Protein AF-A0A8X6J7W8-F1 (afdb_monomer_lite)

Structure (mmCIF, N/CA/C/O backbone):
data_AF-A0A8X6J7W8-F1
#
_entry.id   AF-A0A8X6J7W8-F1
#
loop_
_atom_site.group_PDB
_atom_site.id
_atom_site.type_symbol
_atom_site.label_atom_id
_atom_site.label_alt_id
_atom_site.label_comp_id
_atom_site.label_asym_id
_atom_site.label_entity_id
_atom_site.label_seq_id
_atom_site.pdbx_PDB_ins_code
_atom_site.Cartn_x
_atom_site.Cartn_y
_atom_site.Cartn_z
_atom_site.occupancy
_atom_site.B_iso_or_equiv
_atom_site.auth_seq_id
_atom_site.auth_comp_id
_atom_site.auth_asym_id
_atom_site.auth_atom_id
_atom_site.pdbx_PDB_model_num
ATOM 1 N N . ARG A 1 1 ? 1.461 -11.982 -17.040 1.00 66.38 1 ARG A N 1
ATOM 2 C CA . ARG A 1 1 ? 2.400 -10.844 -17.201 1.00 66.38 1 ARG A CA 1
ATOM 3 C C . ARG A 1 1 ? 3.599 -11.100 -16.294 1.00 66.38 1 ARG A C 1
ATOM 5 O O . ARG A 1 1 ? 3.388 -11.552 -15.175 1.00 66.38 1 ARG A O 1
ATOM 12 N N . VAL A 1 2 ? 4.824 -10.915 -16.785 1.00 72.94 2 VAL A N 1
ATOM 13 C CA . VAL A 1 2 ? 6.044 -11.126 -15.989 1.00 72.94 2 VAL A CA 1
ATOM 14 C C . VAL A 1 2 ? 6.416 -9.798 -15.331 1.00 72.94 2 VAL A C 1
ATOM 16 O O . VAL A 1 2 ? 6.554 -8.795 -16.026 1.00 72.94 2 VAL A O 1
ATOM 19 N N . PHE A 1 3 ? 6.531 -9.791 -14.005 1.00 78.56 3 PHE A N 1
ATOM 20 C CA . PHE A 1 3 ? 6.913 -8.622 -13.214 1.00 78.56 3 PHE A CA 1
ATOM 21 C C . PHE A 1 3 ? 8.305 -8.879 -12.631 1.00 78.56 3 PHE A C 1
ATOM 23 O O . PHE A 1 3 ? 8.440 -9.656 -11.688 1.00 78.56 3 PHE A O 1
ATOM 30 N N . ASN A 1 4 ? 9.323 -8.273 -13.245 1.00 82.62 4 ASN A N 1
ATOM 31 C CA . ASN A 1 4 ? 10.740 -8.439 -12.903 1.00 82.62 4 ASN A CA 1
ATOM 32 C C . ASN A 1 4 ? 11.354 -7.110 -12.448 1.00 82.62 4 ASN A C 1
ATOM 34 O O . ASN A 1 4 ? 10.698 -6.070 -12.513 1.00 82.62 4 ASN A O 1
ATOM 38 N N . GLU A 1 5 ? 12.623 -7.128 -12.034 1.00 83.50 5 GLU A N 1
ATOM 39 C CA . GLU A 1 5 ? 13.311 -5.934 -11.530 1.00 83.50 5 GLU A CA 1
ATOM 40 C C . GLU A 1 5 ? 13.244 -4.752 -12.511 1.00 83.50 5 GLU A C 1
ATOM 42 O O . GLU A 1 5 ? 12.805 -3.664 -12.137 1.00 83.50 5 GLU A O 1
ATOM 47 N N . ASP A 1 6 ? 13.518 -4.998 -13.795 1.00 84.12 6 ASP A N 1
ATOM 48 C CA . ASP A 1 6 ? 13.454 -3.985 -14.857 1.00 84.12 6 ASP A CA 1
ATOM 49 C C . ASP A 1 6 ? 12.079 -3.322 -14.989 1.00 84.12 6 ASP A C 1
ATOM 51 O O . ASP A 1 6 ? 11.975 -2.149 -15.350 1.00 84.12 6 ASP A O 1
ATOM 55 N N . PHE A 1 7 ? 11.003 -4.068 -14.724 1.00 89.12 7 PHE A N 1
ATOM 56 C CA . PHE A 1 7 ? 9.648 -3.530 -14.784 1.00 89.12 7 PHE A CA 1
ATOM 57 C C . PHE A 1 7 ? 9.430 -2.491 -13.679 1.00 89.12 7 PHE A C 1
ATOM 59 O O . PHE A 1 7 ? 8.894 -1.412 -13.941 1.00 89.12 7 PHE A O 1
ATOM 66 N N . PHE A 1 8 ? 9.872 -2.800 -12.461 1.00 87.75 8 PHE A N 1
ATOM 67 C CA . PHE A 1 8 ? 9.731 -1.914 -11.309 1.00 87.75 8 PHE A CA 1
ATOM 68 C C . PHE A 1 8 ? 10.650 -0.698 -11.401 1.00 87.75 8 PHE A C 1
ATOM 70 O O . PHE A 1 8 ? 10.223 0.400 -11.056 1.00 87.75 8 PHE A O 1
ATOM 77 N N . VAL A 1 9 ? 11.863 -0.862 -11.937 1.00 85.88 9 VAL A N 1
ATOM 78 C CA . VAL A 1 9 ? 12.785 0.254 -12.201 1.00 85.88 9 VAL A CA 1
ATOM 79 C C . VAL A 1 9 ? 12.198 1.209 -13.247 1.00 85.88 9 VAL A C 1
ATOM 81 O O . VAL A 1 9 ? 12.164 2.418 -13.025 1.00 85.88 9 VAL A O 1
ATOM 84 N N . LYS A 1 10 ? 11.642 0.690 -14.353 1.00 88.75 10 LYS A N 1
ATOM 85 C CA . LYS A 1 10 ? 10.980 1.517 -15.383 1.00 88.75 10 LYS A CA 1
ATOM 86 C C . LYS A 1 10 ? 9.757 2.267 -14.853 1.00 88.75 10 LYS A C 1
ATOM 88 O O . LYS A 1 10 ? 9.491 3.382 -15.284 1.00 88.75 10 LYS A O 1
ATOM 93 N N . ASN A 1 11 ? 9.030 1.671 -13.910 1.00 90.94 11 ASN A N 1
ATOM 94 C CA . ASN A 1 11 ? 7.832 2.249 -13.300 1.00 90.94 11 ASN A CA 1
ATOM 95 C C . ASN A 1 11 ? 8.086 2.720 -11.861 1.00 90.94 11 ASN A C 1
ATOM 97 O O . ASN A 1 11 ? 7.209 2.595 -11.002 1.00 90.94 11 ASN A O 1
ATOM 101 N N . PHE A 1 12 ? 9.287 3.223 -11.572 1.00 91.31 12 PHE A N 1
ATOM 102 C CA . PHE A 1 12 ? 9.743 3.477 -10.205 1.00 91.31 12 PHE A CA 1
ATOM 103 C C . PHE A 1 12 ? 8.792 4.358 -9.387 1.00 91.31 12 PHE A C 1
ATOM 105 O O . PHE A 1 12 ? 8.421 3.996 -8.273 1.00 91.31 12 PHE A O 1
ATOM 112 N N . SER A 1 13 ? 8.353 5.492 -9.936 1.00 92.94 13 SER A N 1
ATOM 113 C CA . SER A 1 13 ? 7.483 6.444 -9.231 1.00 92.94 13 SER A CA 1
ATOM 114 C C . SER A 1 13 ? 6.145 5.814 -8.831 1.00 92.94 13 SER A C 1
ATOM 116 O O . SER A 1 13 ? 5.711 5.934 -7.683 1.00 92.94 13 SER A O 1
ATOM 118 N N . THR A 1 14 ? 5.517 5.091 -9.755 1.00 93.94 14 THR A N 1
ATOM 119 C CA . THR A 1 14 ? 4.259 4.371 -9.528 1.00 93.94 14 THR A CA 1
ATOM 120 C C . THR A 1 14 ? 4.459 3.196 -8.569 1.00 93.94 14 THR A C 1
ATOM 122 O O . THR A 1 14 ? 3.645 2.992 -7.672 1.00 93.94 14 THR A O 1
ATOM 125 N N . THR A 1 15 ? 5.577 2.473 -8.678 1.00 93.50 15 THR A N 1
ATOM 126 C CA . THR A 1 15 ? 5.931 1.369 -7.770 1.00 93.50 15 THR A CA 1
ATOM 127 C C . THR A 1 15 ? 6.153 1.870 -6.344 1.00 93.50 15 THR A C 1
ATOM 129 O O . THR A 1 15 ? 5.620 1.291 -5.399 1.00 93.50 15 THR A O 1
ATOM 132 N N . ARG A 1 16 ? 6.868 2.988 -6.168 1.00 94.69 16 ARG A N 1
ATOM 133 C CA . ARG A 1 16 ? 7.061 3.633 -4.863 1.00 94.69 16 ARG A CA 1
ATOM 134 C C . ARG A 1 16 ? 5.718 4.038 -4.253 1.00 94.69 16 ARG A C 1
ATOM 136 O O . ARG A 1 16 ? 5.457 3.705 -3.101 1.00 94.69 16 ARG A O 1
ATOM 143 N N . ARG A 1 17 ? 4.828 4.668 -5.031 1.00 95.44 17 ARG A N 1
ATOM 144 C CA . ARG A 1 17 ? 3.463 4.996 -4.575 1.00 95.44 17 ARG A CA 1
ATOM 145 C C . ARG A 1 17 ? 2.666 3.752 -4.178 1.00 95.44 17 ARG A C 1
ATOM 147 O O . ARG A 1 17 ? 1.968 3.787 -3.170 1.00 95.44 17 ARG A O 1
ATOM 154 N N . ALA A 1 18 ? 2.791 2.650 -4.916 1.00 95.19 18 ALA A N 1
ATOM 155 C CA . ALA A 1 18 ? 2.113 1.396 -4.588 1.00 95.19 18 ALA A CA 1
ATOM 156 C C . ALA A 1 18 ? 2.612 0.813 -3.254 1.00 95.19 18 ALA A C 1
ATOM 158 O O . ALA A 1 18 ? 1.812 0.384 -2.423 1.00 95.19 18 ALA A O 1
ATOM 159 N N . ILE A 1 19 ? 3.926 0.854 -3.007 1.00 94.88 19 ILE A N 1
ATOM 160 C CA . ILE A 1 19 ? 4.526 0.430 -1.732 1.00 94.88 19 ILE A CA 1
ATOM 161 C C . ILE A 1 19 ? 4.019 1.309 -0.580 1.00 94.88 19 ILE A C 1
ATOM 163 O O . ILE A 1 19 ? 3.620 0.786 0.463 1.00 94.88 19 ILE A O 1
ATOM 167 N N . GLN A 1 20 ? 3.977 2.629 -0.773 1.00 95.12 20 GLN A N 1
ATOM 168 C CA . GLN A 1 20 ? 3.443 3.573 0.214 1.00 95.12 20 GLN A CA 1
ATOM 169 C C . GLN A 1 20 ? 1.968 3.306 0.516 1.00 95.12 20 GLN A C 1
ATOM 171 O O . GLN A 1 20 ? 1.590 3.212 1.683 1.00 95.12 20 GLN A O 1
ATOM 176 N N . GLY A 1 21 ? 1.150 3.106 -0.520 1.00 95.25 21 GLY A N 1
ATOM 177 C CA . GLY A 1 21 ? -0.262 2.756 -0.384 1.00 95.25 21 GLY A CA 1
ATOM 178 C C . GLY A 1 21 ? -0.463 1.443 0.374 1.00 95.25 21 GLY A C 1
ATOM 179 O O . GLY A 1 21 ? -1.257 1.397 1.312 1.00 95.25 21 GLY A O 1
ATOM 180 N N . ARG A 1 22 ? 0.322 0.399 0.062 1.00 95.69 22 ARG A N 1
ATOM 181 C CA . ARG A 1 22 ? 0.305 -0.881 0.792 1.00 95.69 22 ARG A CA 1
ATOM 182 C C . ARG A 1 22 ? 0.617 -0.686 2.275 1.00 95.69 22 ARG A C 1
ATOM 184 O O . ARG A 1 22 ? -0.061 -1.255 3.129 1.00 95.69 22 ARG A O 1
ATOM 191 N N . ASN A 1 23 ? 1.627 0.124 2.590 1.00 94.94 23 ASN A N 1
ATOM 192 C CA . ASN A 1 23 ? 2.023 0.401 3.969 1.00 94.94 23 ASN A CA 1
ATOM 193 C C . ASN A 1 23 ? 0.951 1.203 4.722 1.00 94.94 23 ASN A C 1
ATOM 195 O O . ASN A 1 23 ? 0.650 0.880 5.872 1.00 94.94 23 ASN A O 1
ATOM 199 N N . ALA A 1 24 ? 0.345 2.201 4.074 1.00 94.94 24 ALA A N 1
ATOM 200 C CA . ALA A 1 24 ? -0.745 2.991 4.638 1.00 94.94 24 ALA A CA 1
ATOM 201 C C . ALA A 1 24 ? -1.989 2.131 4.909 1.00 94.94 24 ALA A C 1
ATOM 203 O O . ALA A 1 24 ? -2.530 2.169 6.013 1.00 94.94 24 ALA A O 1
ATOM 204 N N . TYR A 1 25 ? -2.391 1.294 3.948 1.00 96.06 25 TYR A N 1
ATOM 205 C CA . TYR A 1 25 ? -3.492 0.346 4.116 1.00 96.06 25 TYR A CA 1
ATOM 206 C C . TYR A 1 25 ? -3.235 -0.603 5.292 1.00 96.06 25 TYR A C 1
ATOM 208 O O . TYR A 1 25 ? -4.070 -0.743 6.183 1.00 96.06 25 TYR A O 1
ATOM 216 N N . ALA A 1 26 ? -2.038 -1.195 5.363 1.00 95.38 26 ALA A N 1
ATOM 217 C CA . ALA A 1 26 ? -1.663 -2.068 6.471 1.00 95.38 26 ALA A CA 1
ATOM 218 C C . ALA A 1 26 ? -1.661 -1.335 7.826 1.00 95.38 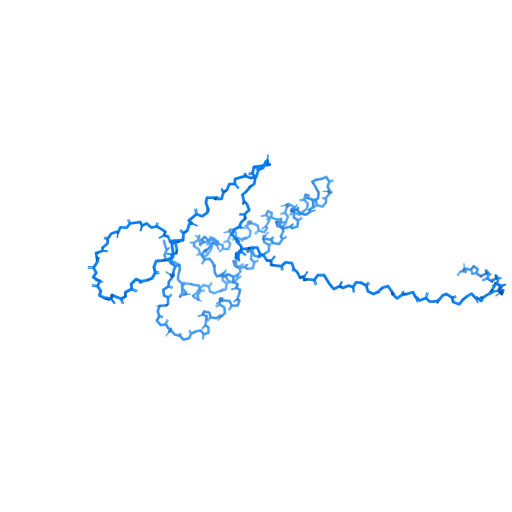26 ALA A C 1
ATOM 220 O O . ALA A 1 26 ? -2.018 -1.926 8.844 1.00 95.38 26 ALA A O 1
ATOM 221 N N . ALA A 1 27 ? -1.267 -0.060 7.869 1.00 95.56 27 ALA A N 1
ATOM 222 C CA . ALA A 1 27 ? -1.309 0.744 9.088 1.00 95.56 27 ALA A CA 1
ATOM 223 C C . ALA A 1 27 ? -2.750 0.990 9.559 1.00 95.56 27 ALA A C 1
ATOM 225 O O . ALA A 1 27 ? -3.047 0.786 10.736 1.00 95.56 27 ALA A O 1
ATOM 226 N N . TRP A 1 28 ? -3.653 1.363 8.649 1.00 96.50 28 TRP A N 1
ATOM 227 C CA . TRP A 1 28 ? -5.069 1.545 8.968 1.00 96.50 28 TRP A CA 1
ATOM 228 C C . TRP A 1 28 ? -5.752 0.235 9.361 1.00 96.50 28 TRP A C 1
ATOM 230 O O . TRP A 1 28 ? -6.507 0.221 10.328 1.00 96.50 28 TRP A O 1
ATOM 240 N N . ALA A 1 29 ? -5.422 -0.881 8.707 1.00 95.56 29 ALA A N 1
ATOM 241 C CA . ALA A 1 29 ? -5.971 -2.192 9.042 1.00 95.56 29 ALA A CA 1
ATOM 242 C C . ALA A 1 29 ? -5.561 -2.634 10.454 1.00 95.56 29 ALA A C 1
ATOM 244 O O . ALA A 1 29 ? -6.381 -3.151 11.210 1.00 95.56 29 ALA A O 1
ATOM 245 N N . ARG A 1 30 ? -4.304 -2.377 10.847 1.00 96.56 30 ARG A N 1
ATOM 246 C CA . ARG A 1 30 ? -3.841 -2.621 12.222 1.00 96.56 30 ARG A CA 1
ATOM 247 C C . ARG A 1 30 ? -4.577 -1.749 13.232 1.00 96.56 30 ARG A C 1
ATOM 249 O O . ARG A 1 30 ? -4.982 -2.267 14.264 1.00 96.56 30 ARG A O 1
ATOM 256 N N . LYS A 1 31 ? -4.766 -0.457 12.937 1.00 95.19 31 LYS A N 1
ATOM 257 C CA . LYS A 1 31 ? -5.547 0.443 13.800 1.00 95.19 31 LYS A CA 1
ATOM 258 C C . LYS A 1 31 ? -6.975 -0.070 13.968 1.00 95.19 31 LYS A C 1
ATOM 260 O O . LYS A 1 31 ? -7.419 -0.219 15.095 1.00 95.19 31 LYS A O 1
ATOM 265 N N . LEU A 1 32 ? -7.637 -0.447 12.873 1.00 94.06 32 LEU A N 1
ATOM 266 C CA . LEU A 1 32 ? -8.995 -0.992 12.905 1.00 94.06 32 LEU A CA 1
ATOM 267 C C . LEU A 1 32 ? -9.093 -2.259 13.768 1.00 94.06 32 LEU A C 1
ATOM 269 O O . LEU A 1 32 ? -10.072 -2.432 14.483 1.00 94.06 32 LEU A O 1
ATOM 273 N N . GLY A 1 33 ? -8.076 -3.126 13.728 1.00 92.38 33 GLY A N 1
ATOM 274 C CA . GLY A 1 33 ? -8.013 -4.328 14.564 1.00 92.38 33 GLY A CA 1
ATOM 275 C C . GLY A 1 33 ? -7.782 -4.063 16.058 1.00 92.38 33 GLY A C 1
ATOM 276 O O . GLY A 1 33 ? -8.049 -4.946 16.868 1.00 92.38 33 GLY A O 1
ATOM 277 N N . LEU A 1 34 ? -7.290 -2.875 16.426 1.00 93.62 34 LEU A N 1
ATOM 278 C CA . LEU A 1 34 ? -7.080 -2.451 17.816 1.00 93.62 34 LEU A CA 1
ATOM 279 C C . LEU A 1 34 ? -8.262 -1.639 18.366 1.00 93.62 34 LEU A C 1
ATOM 281 O O . LEU A 1 34 ? -8.457 -1.587 19.580 1.00 93.62 34 LEU A O 1
ATOM 285 N N . THR A 1 35 ? -9.044 -1.006 17.493 1.00 92.94 35 THR A N 1
ATOM 286 C CA . THR A 1 35 ? -10.208 -0.202 17.874 1.00 92.94 35 THR A CA 1
ATOM 287 C C . THR A 1 35 ? -11.410 -1.091 18.187 1.00 92.94 35 THR A C 1
ATOM 289 O O . THR A 1 35 ? -11.727 -2.034 17.460 1.00 92.94 35 THR A O 1
ATOM 292 N N . LYS A 1 36 ? -12.118 -0.783 19.278 1.00 91.75 36 LYS A N 1
ATOM 293 C CA . LYS A 1 36 ? -13.369 -1.467 19.632 1.00 91.75 36 LYS A CA 1
ATOM 294 C C . LYS A 1 36 ? -14.471 -1.058 18.656 1.00 91.75 36 LYS A C 1
ATOM 296 O O . LYS A 1 36 ? -14.543 0.099 18.267 1.00 91.75 36 LYS A O 1
ATOM 301 N N . LYS A 1 37 ? -15.358 -1.986 18.294 1.00 89.31 37 LYS A N 1
ATOM 302 C CA . LYS A 1 37 ? -16.440 -1.721 17.325 1.00 89.31 37 LYS A CA 1
ATOM 303 C C . LYS A 1 37 ? -17.439 -0.657 17.786 1.00 89.31 37 LYS A C 1
ATOM 305 O O . LYS A 1 37 ? -18.025 0.010 16.944 1.00 89.31 37 LYS A O 1
ATOM 310 N N . ASP A 1 38 ? -17.596 -0.504 19.096 1.00 89.38 38 ASP A N 1
ATOM 311 C CA . ASP A 1 38 ? -18.532 0.449 19.705 1.00 89.38 38 ASP A CA 1
ATOM 312 C C . ASP A 1 38 ? -17.926 1.852 19.873 1.00 89.38 38 ASP A C 1
ATOM 314 O O . ASP A 1 38 ? -18.591 2.771 20.345 1.00 89.38 38 ASP A O 1
ATOM 318 N N . ASP A 1 39 ? -16.653 2.023 19.511 1.00 92.75 39 ASP A N 1
ATOM 319 C CA . ASP A 1 39 ? -15.976 3.311 19.562 1.00 92.75 39 ASP A CA 1
ATOM 320 C C . ASP A 1 39 ? -16.411 4.175 18.363 1.00 92.75 39 ASP A C 1
ATOM 322 O O . ASP A 1 39 ? -16.346 3.701 17.222 1.00 92.75 39 ASP A O 1
ATOM 326 N N . PRO A 1 40 ? -16.812 5.444 18.553 1.00 89.06 40 PRO A N 1
ATOM 327 C CA . PRO A 1 40 ? -17.065 6.356 17.437 1.00 89.06 40 PRO A CA 1
ATOM 328 C C . PRO A 1 40 ? -15.863 6.497 16.483 1.00 89.06 40 PRO A C 1
ATOM 330 O O . PRO A 1 40 ? -16.051 6.766 15.293 1.00 89.06 40 PRO A O 1
ATOM 333 N N . GLU A 1 41 ? -14.628 6.268 16.948 1.00 91.81 41 GLU A N 1
ATOM 334 C CA . GLU A 1 41 ? -13.444 6.280 16.088 1.00 91.81 41 GLU A CA 1
ATOM 335 C C . GLU A 1 41 ? -13.392 5.084 15.117 1.00 91.81 41 GLU A C 1
ATOM 337 O O . GLU A 1 41 ? -12.768 5.176 14.055 1.00 91.81 41 GLU A O 1
ATOM 342 N N . PHE A 1 42 ? -14.096 3.985 15.410 1.00 93.81 42 PHE A N 1
ATOM 343 C CA . PHE A 1 42 ? -14.123 2.789 14.566 1.00 93.81 42 PHE A CA 1
ATOM 344 C C . PHE A 1 42 ? -14.600 3.099 13.144 1.00 93.81 42 PHE A C 1
ATOM 346 O O . PHE A 1 42 ? -13.945 2.720 12.172 1.00 93.81 42 PHE A O 1
ATOM 353 N N . LEU A 1 43 ? -15.702 3.846 13.011 1.00 93.38 43 LEU A N 1
ATOM 354 C CA . LEU A 1 43 ? -16.259 4.231 11.709 1.00 93.38 43 LEU A CA 1
ATOM 355 C C . LEU A 1 43 ? -15.293 5.118 10.922 1.00 93.38 43 LEU A C 1
ATOM 357 O O . LEU A 1 43 ? -15.118 4.935 9.717 1.00 93.38 43 LEU A O 1
ATOM 361 N N . ARG A 1 44 ? -14.619 6.043 11.611 1.00 94.12 44 ARG A N 1
ATOM 362 C CA . ARG A 1 44 ? -13.624 6.922 10.994 1.00 94.12 44 ARG A CA 1
ATOM 363 C C . ARG A 1 44 ? -12.441 6.119 10.457 1.00 94.12 44 ARG A C 1
ATOM 365 O O . ARG A 1 44 ? -12.026 6.323 9.321 1.00 94.12 44 ARG A O 1
ATOM 372 N N . ILE A 1 45 ? -11.910 5.195 11.254 1.00 95.00 45 ILE A N 1
ATOM 373 C CA . ILE A 1 45 ? -10.783 4.341 10.858 1.00 95.00 45 ILE A CA 1
ATOM 374 C C . ILE A 1 45 ? -11.184 3.410 9.711 1.00 95.00 45 ILE A C 1
ATOM 376 O O . ILE A 1 45 ? -10.396 3.208 8.789 1.00 95.00 45 ILE A O 1
ATOM 380 N N . HIS A 1 46 ? -12.404 2.874 9.737 1.00 95.19 46 HIS A N 1
ATOM 381 C CA . HIS A 1 46 ? -12.931 2.034 8.667 1.00 95.19 46 HIS A CA 1
ATOM 382 C C . HIS A 1 46 ? -13.027 2.798 7.337 1.00 95.19 46 HIS A C 1
ATOM 384 O O . HIS A 1 46 ? -12.637 2.286 6.288 1.00 95.19 46 HIS A O 1
ATOM 390 N N . GLU A 1 47 ? -13.494 4.043 7.377 1.00 95.31 47 GLU A N 1
ATOM 391 C CA . GLU A 1 47 ? -13.581 4.906 6.201 1.00 95.31 47 GLU A CA 1
ATOM 392 C C . GLU A 1 47 ? -12.196 5.288 5.654 1.00 95.31 47 GLU A C 1
ATOM 394 O O . GLU A 1 47 ? -11.961 5.227 4.447 1.00 95.31 47 GLU A O 1
ATOM 399 N N . GLU A 1 48 ? -11.239 5.610 6.526 1.00 95.94 48 GLU A N 1
ATOM 400 C CA . GLU A 1 48 ? -9.853 5.867 6.112 1.00 95.94 48 GLU A CA 1
ATOM 401 C C . GLU A 1 48 ? -9.181 4.617 5.523 1.00 95.94 48 GLU A C 1
ATOM 403 O O . GLU A 1 48 ? -8.461 4.711 4.525 1.00 95.94 48 GLU A O 1
ATOM 408 N N . LEU A 1 49 ? -9.463 3.430 6.071 1.00 96.50 49 LEU A N 1
ATOM 409 C CA . LEU A 1 49 ? -9.004 2.163 5.505 1.00 96.50 49 LEU A CA 1
ATOM 410 C C . LEU A 1 49 ? -9.571 1.941 4.097 1.00 96.50 49 LEU A C 1
ATOM 412 O O . LEU A 1 49 ? -8.822 1.570 3.190 1.00 96.50 49 LEU A O 1
ATOM 416 N N . ARG A 1 50 ? -10.869 2.206 3.899 1.00 96.50 50 ARG A N 1
ATOM 417 C CA . ARG A 1 50 ? -11.533 2.108 2.591 1.00 96.50 50 ARG A CA 1
ATOM 418 C C . ARG A 1 50 ? -10.880 3.043 1.572 1.00 96.50 50 ARG A C 1
ATOM 420 O O . ARG A 1 50 ? -10.484 2.588 0.502 1.00 96.50 50 ARG A O 1
ATOM 427 N N . LYS A 1 51 ? -10.685 4.320 1.921 1.00 96.38 51 LYS A N 1
ATOM 428 C CA . LYS A 1 51 ? -10.000 5.303 1.059 1.00 96.38 51 LYS A CA 1
ATOM 429 C C . LYS A 1 51 ? -8.573 4.879 0.717 1.00 96.38 51 LYS A C 1
ATOM 431 O O . LYS A 1 51 ? -8.141 5.038 -0.425 1.00 96.38 51 LYS A O 1
ATOM 436 N N . ALA A 1 52 ? -7.832 4.345 1.690 1.00 95.06 52 ALA A N 1
ATOM 437 C CA . ALA A 1 52 ? -6.483 3.838 1.462 1.00 95.06 52 ALA A CA 1
ATOM 438 C C . ALA A 1 52 ? -6.481 2.649 0.486 1.00 95.06 52 ALA A C 1
ATOM 440 O O . ALA A 1 52 ? -5.612 2.591 -0.383 1.00 95.06 52 ALA A O 1
ATOM 441 N N . GLY A 1 53 ? -7.465 1.749 0.598 1.00 95.12 53 GLY A N 1
ATOM 442 C CA . GLY A 1 53 ? -7.668 0.634 -0.330 1.00 95.12 53 GLY A CA 1
ATOM 443 C C . GLY A 1 53 ? -7.947 1.116 -1.753 1.00 95.12 53 GLY A C 1
ATOM 444 O O . GLY A 1 53 ? -7.216 0.766 -2.670 1.00 95.12 53 GLY A O 1
ATOM 445 N N . GLU A 1 54 ? -8.908 2.023 -1.928 1.00 95.12 54 GLU A N 1
ATOM 446 C CA . GLU A 1 54 ? -9.249 2.578 -3.246 1.00 95.12 54 GLU A CA 1
ATOM 447 C C . GLU A 1 54 ? -8.086 3.329 -3.900 1.00 95.12 54 GLU A C 1
ATOM 449 O O . GLU A 1 54 ? -7.895 3.269 -5.115 1.00 95.12 54 GLU A O 1
ATOM 454 N N . ASN A 1 55 ? -7.305 4.066 -3.108 1.00 95.25 55 ASN A N 1
ATOM 455 C CA . ASN A 1 55 ? -6.122 4.751 -3.616 1.00 95.25 55 ASN A CA 1
ATOM 456 C C . ASN A 1 55 ? -5.053 3.742 -4.060 1.00 95.25 55 ASN A C 1
ATOM 458 O O . ASN A 1 55 ? -4.472 3.888 -5.135 1.00 95.25 55 ASN A O 1
ATOM 462 N N . LEU A 1 56 ? -4.831 2.687 -3.272 1.00 95.12 56 LEU A N 1
ATOM 463 C CA . LEU A 1 56 ? -3.915 1.610 -3.631 1.00 95.12 56 LEU A CA 1
ATOM 464 C C . LEU A 1 56 ? -4.352 0.913 -4.924 1.00 95.12 56 LEU A C 1
ATOM 466 O O . LEU A 1 56 ? -3.537 0.798 -5.836 1.00 95.12 56 LEU A O 1
ATOM 470 N N . ASP A 1 57 ? -5.625 0.547 -5.051 1.00 94.31 57 ASP A N 1
ATOM 471 C CA . ASP A 1 57 ? -6.167 -0.103 -6.248 1.00 94.31 57 ASP A CA 1
ATOM 472 C C . ASP A 1 57 ? -5.993 0.764 -7.500 1.00 94.31 57 ASP A C 1
ATOM 474 O O . ASP A 1 57 ? -5.546 0.279 -8.539 1.00 94.31 57 ASP A O 1
ATOM 478 N N . LYS A 1 58 ? -6.238 2.078 -7.398 1.00 94.62 58 LYS A N 1
ATOM 479 C CA . LYS A 1 58 ? -5.984 3.023 -8.500 1.00 94.62 58 LYS A CA 1
ATOM 480 C C . LYS A 1 58 ? -4.518 3.017 -8.926 1.00 94.62 58 LYS A C 1
ATOM 482 O O . LYS A 1 58 ? -4.232 2.988 -10.124 1.00 94.62 58 LYS A O 1
ATOM 487 N N . VAL A 1 59 ? -3.588 3.044 -7.971 1.00 94.62 59 VAL A N 1
ATOM 488 C CA . VAL A 1 59 ? -2.148 3.015 -8.269 1.00 94.62 59 VAL A CA 1
ATOM 489 C C . VAL A 1 59 ? -1.744 1.676 -8.892 1.00 94.62 59 VAL A C 1
ATOM 491 O O . VAL A 1 59 ? -0.963 1.665 -9.844 1.00 94.62 59 VAL A O 1
ATOM 494 N N . LEU A 1 60 ? -2.292 0.556 -8.415 1.00 93.12 60 LEU A N 1
ATOM 495 C CA . LEU A 1 60 ? -2.035 -0.768 -8.986 1.00 93.12 60 LEU A CA 1
ATOM 496 C C . LEU A 1 60 ? -2.571 -0.900 -10.412 1.00 93.12 60 LEU A C 1
ATOM 498 O O . LEU A 1 60 ? -1.866 -1.440 -11.262 1.00 93.12 60 LEU A O 1
ATOM 502 N N . ALA A 1 61 ? -3.751 -0.347 -10.697 1.00 92.25 61 ALA A N 1
ATOM 503 C CA . ALA A 1 61 ? -4.308 -0.303 -12.046 1.00 92.25 61 ALA A CA 1
ATOM 504 C C . ALA A 1 61 ? -3.385 0.467 -13.008 1.00 92.25 61 ALA A C 1
ATOM 506 O O . ALA A 1 61 ? -3.107 0.007 -14.114 1.00 92.25 61 ALA A O 1
ATOM 507 N N . HIS A 1 62 ? -2.808 1.591 -12.561 1.00 91.62 62 HIS A N 1
ATOM 508 C CA . HIS A 1 62 ? -1.817 2.344 -13.348 1.00 91.62 62 HIS A CA 1
ATOM 509 C C . HIS A 1 62 ? -0.513 1.565 -13.547 1.00 91.62 62 HIS A C 1
ATOM 511 O O . HIS A 1 62 ? 0.148 1.705 -14.573 1.00 91.62 62 HIS A O 1
ATOM 517 N N . LEU A 1 63 ? -0.147 0.726 -12.578 1.00 89.12 63 LEU A N 1
ATOM 518 C CA . LEU A 1 63 ? 0.994 -0.178 -12.667 1.00 89.12 63 LEU A CA 1
ATOM 519 C C . LEU A 1 63 ? 0.671 -1.442 -13.491 1.00 89.12 63 LEU A C 1
ATOM 521 O O . LEU A 1 63 ? 1.525 -2.307 -13.659 1.00 89.12 63 LEU A O 1
ATOM 525 N N . GLY A 1 64 ? -0.540 -1.566 -14.039 1.00 87.38 64 GLY A N 1
ATOM 526 C CA . GLY A 1 64 ? -0.947 -2.697 -14.863 1.00 87.38 64 GLY A CA 1
ATOM 527 C C . GLY A 1 64 ? -1.341 -3.935 -14.056 1.00 87.38 64 GLY A C 1
ATOM 528 O O . GLY A 1 64 ? -0.914 -5.043 -14.403 1.00 87.38 64 GLY A O 1
ATOM 529 N N . ASP A 1 65 ? -2.123 -3.728 -12.997 1.00 85.88 65 ASP A N 1
ATOM 530 C CA . ASP A 1 65 ? -2.715 -4.754 -12.130 1.00 85.88 65 ASP A CA 1
ATOM 531 C C . ASP A 1 65 ? -1.669 -5.689 -11.516 1.00 85.88 65 ASP A C 1
ATOM 533 O O . ASP A 1 65 ? -1.807 -6.916 -11.485 1.00 85.88 65 ASP A O 1
ATOM 537 N N . VAL A 1 66 ? -0.569 -5.098 -11.040 1.00 87.69 66 VAL A N 1
ATOM 538 C CA . VAL A 1 66 ? 0.449 -5.852 -10.307 1.00 87.69 66 VAL A CA 1
ATOM 539 C C . VAL A 1 66 ? -0.165 -6.349 -9.002 1.00 87.69 66 VAL A C 1
ATOM 541 O O . VAL A 1 66 ? -0.602 -5.537 -8.186 1.00 87.69 66 VAL A O 1
ATOM 544 N N . PRO A 1 67 ? -0.155 -7.662 -8.733 1.00 87.75 67 PRO A N 1
ATOM 545 C CA . PRO A 1 67 ? -0.620 -8.148 -7.450 1.00 87.75 67 PRO A CA 1
ATOM 546 C C . PRO A 1 67 ? 0.328 -7.703 -6.328 1.00 87.75 67 PRO A C 1
ATOM 548 O O . PRO A 1 67 ? 1.551 -7.728 -6.477 1.00 87.75 67 PRO A O 1
ATOM 551 N N . LEU A 1 68 ? -0.230 -7.365 -5.163 1.00 88.12 68 LEU A N 1
ATOM 552 C CA . LEU A 1 68 ? 0.516 -6.816 -4.019 1.00 88.12 68 LEU A CA 1
ATOM 553 C C . LEU A 1 68 ? 1.718 -7.659 -3.572 1.00 88.12 68 LEU A C 1
ATOM 555 O O . LEU A 1 68 ? 2.710 -7.104 -3.102 1.00 88.12 68 LEU A O 1
ATOM 559 N N . PHE A 1 69 ? 1.638 -8.985 -3.717 1.00 87.38 69 PHE A N 1
ATOM 560 C CA . PHE A 1 69 ? 2.708 -9.915 -3.341 1.00 87.38 69 PHE A CA 1
ATOM 561 C C . PHE A 1 69 ? 3.877 -9.950 -4.337 1.00 87.38 69 PHE A C 1
ATOM 563 O O . PHE A 1 69 ? 4.905 -10.553 -4.046 1.00 8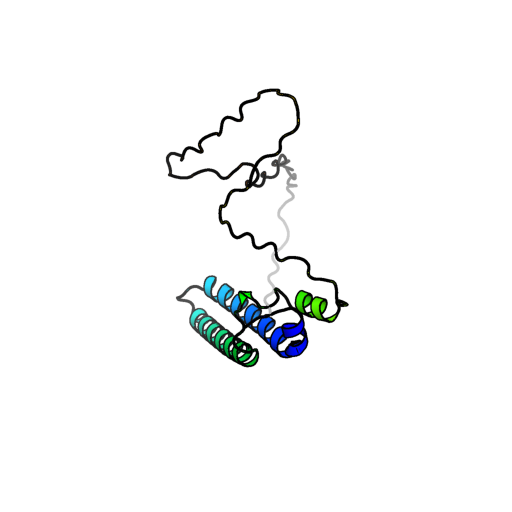7.38 69 PHE A O 1
ATOM 570 N N . LYS A 1 70 ? 3.725 -9.340 -5.519 1.00 90.38 70 LYS A N 1
ATOM 571 C CA . LYS A 1 70 ? 4.810 -9.153 -6.492 1.00 90.38 70 LYS A CA 1
ATOM 572 C C . LYS A 1 70 ? 5.491 -7.793 -6.362 1.00 90.38 70 LYS A C 1
ATOM 574 O O . LYS A 1 70 ? 6.550 -7.620 -6.950 1.00 90.38 70 LYS A O 1
ATOM 579 N N . LEU A 1 71 ? 4.912 -6.846 -5.619 1.00 90.50 71 LEU A N 1
ATOM 580 C CA . LEU A 1 71 ? 5.578 -5.581 -5.316 1.00 90.50 71 LEU A CA 1
ATOM 581 C C . LEU A 1 71 ? 6.813 -5.819 -4.435 1.00 90.50 71 LEU A C 1
ATOM 583 O O . LEU A 1 71 ? 6.735 -6.651 -3.525 1.00 90.50 71 LEU A O 1
ATOM 587 N N . PRO A 1 72 ? 7.884 -5.021 -4.598 1.00 91.00 72 PRO A N 1
ATOM 588 C CA . PRO A 1 72 ? 9.009 -5.022 -3.667 1.00 91.00 72 PRO A CA 1
ATOM 589 C C . PRO A 1 72 ? 8.544 -4.880 -2.212 1.00 91.00 72 PRO A C 1
ATOM 591 O O . PRO A 1 72 ? 7.537 -4.223 -1.914 1.00 91.00 72 PRO A O 1
ATOM 594 N N . ALA A 1 73 ? 9.257 -5.496 -1.275 1.00 88.81 73 ALA A N 1
ATOM 595 C CA . ALA A 1 73 ? 8.896 -5.504 0.138 1.00 88.81 73 ALA A CA 1
ATOM 596 C C . ALA A 1 73 ? 9.027 -4.113 0.778 1.00 88.81 73 ALA A C 1
ATOM 598 O O . ALA A 1 73 ? 8.295 -3.789 1.715 1.00 88.81 73 ALA A O 1
ATOM 599 N N . SER A 1 74 ? 9.909 -3.256 0.260 1.00 91.81 74 SER A N 1
ATOM 600 C CA . SER A 1 74 ? 10.099 -1.899 0.779 1.00 91.81 74 SER A CA 1
ATOM 601 C C . SER A 1 74 ? 10.630 -0.927 -0.270 1.00 91.81 74 SER A C 1
ATOM 603 O O . SER A 1 74 ? 11.149 -1.332 -1.308 1.00 91.81 74 SER A O 1
ATOM 605 N N . GLU A 1 75 ? 10.552 0.371 0.033 1.00 90.12 75 GLU A N 1
ATOM 606 C CA . GLU A 1 75 ? 11.183 1.409 -0.792 1.00 90.12 75 GLU A CA 1
ATOM 607 C C . GLU A 1 75 ? 12.702 1.226 -0.874 1.00 90.12 75 GLU A C 1
ATOM 609 O O . GLU A 1 75 ? 13.275 1.426 -1.934 1.00 90.12 75 GLU A O 1
ATOM 614 N N . LYS A 1 76 ? 13.342 0.743 0.201 1.00 89.50 76 LYS A N 1
ATOM 615 C CA . LYS A 1 76 ? 14.785 0.458 0.216 1.00 89.50 76 LYS A CA 1
ATOM 616 C C . LYS A 1 76 ? 15.176 -0.620 -0.792 1.00 89.50 76 LYS A C 1
ATOM 618 O O . LYS A 1 76 ? 16.229 -0.530 -1.410 1.00 89.50 76 LYS A O 1
ATOM 623 N N . GLU A 1 77 ? 14.342 -1.644 -0.940 1.00 89.06 77 GLU A N 1
ATOM 624 C CA . GLU A 1 77 ? 14.559 -2.697 -1.932 1.00 89.06 77 GLU A CA 1
ATOM 625 C C . GLU A 1 77 ? 14.395 -2.148 -3.350 1.00 89.06 77 GLU A C 1
ATOM 627 O O . GLU A 1 77 ? 15.242 -2.396 -4.201 1.00 89.06 77 GLU A O 1
ATOM 632 N N . LEU A 1 78 ? 13.367 -1.327 -3.578 1.00 89.56 78 LEU A N 1
ATOM 633 C CA . LEU A 1 78 ? 13.164 -0.650 -4.857 1.00 89.56 78 LEU A CA 1
ATOM 634 C C . LEU A 1 78 ? 14.340 0.279 -5.212 1.00 89.56 78 LEU A C 1
ATOM 636 O O . LEU A 1 78 ? 14.806 0.278 -6.349 1.00 89.56 78 LEU A O 1
ATOM 640 N N . ASP A 1 79 ? 14.856 1.033 -4.241 1.00 90.31 79 ASP A N 1
ATOM 641 C CA . ASP A 1 79 ? 16.030 1.888 -4.425 1.00 90.31 79 ASP A CA 1
ATOM 642 C C . ASP A 1 79 ? 17.288 1.045 -4.722 1.00 90.31 79 ASP A C 1
ATOM 644 O O . ASP A 1 79 ? 18.083 1.397 -5.595 1.00 90.31 79 ASP A O 1
ATOM 648 N N . ALA A 1 80 ? 17.445 -0.114 -4.070 1.00 88.38 80 ALA A N 1
ATOM 649 C CA . ALA A 1 80 ? 18.539 -1.045 -4.349 1.00 88.38 80 ALA A CA 1
ATOM 650 C C . ALA A 1 80 ? 18.468 -1.639 -5.768 1.00 88.38 80 ALA A C 1
ATOM 652 O O . ALA A 1 80 ? 19.510 -1.887 -6.372 1.00 88.38 80 ALA A O 1
ATOM 653 N N . MET A 1 81 ? 17.265 -1.837 -6.319 1.00 85.19 81 MET A N 1
ATOM 654 C CA . MET A 1 81 ? 17.069 -2.296 -7.702 1.00 85.19 81 MET A CA 1
ATOM 655 C C . MET A 1 81 ? 17.503 -1.243 -8.727 1.00 85.19 81 MET A C 1
ATOM 657 O O . MET A 1 81 ? 18.003 -1.604 -9.785 1.00 85.19 81 MET A O 1
ATOM 661 N N . ILE A 1 82 ? 17.365 0.050 -8.413 1.00 86.12 82 ILE A N 1
ATOM 662 C CA . ILE A 1 82 ? 17.870 1.136 -9.270 1.00 86.12 82 ILE A CA 1
ATOM 663 C C . ILE A 1 82 ? 19.394 1.227 -9.206 1.00 86.12 82 ILE A C 1
ATOM 665 O O . ILE A 1 82 ? 20.048 1.480 -10.213 1.00 86.12 82 ILE A O 1
ATOM 669 N N . GLN A 1 83 ? 19.964 1.063 -8.010 1.00 83.88 83 GLN A N 1
ATOM 670 C CA . GLN A 1 83 ? 21.400 1.239 -7.784 1.00 83.88 83 GLN A CA 1
ATOM 671 C C . GLN A 1 83 ? 22.240 0.026 -8.206 1.00 83.88 83 GLN A C 1
ATOM 673 O O . GLN A 1 83 ? 23.464 0.132 -8.301 1.00 83.88 83 GLN A O 1
ATOM 678 N N . LYS A 1 84 ? 21.621 -1.135 -8.445 1.00 72.56 84 LYS A N 1
ATOM 679 C CA . LYS A 1 84 ? 22.333 -2.350 -8.846 1.00 72.56 84 LYS A CA 1
ATOM 680 C C . LYS A 1 84 ? 22.821 -2.242 -10.301 1.00 72.56 84 LYS A C 1
ATOM 682 O O . LYS A 1 84 ? 21.995 -2.106 -11.201 1.00 72.56 84 LYS A O 1
ATOM 687 N N . PRO A 1 85 ? 24.128 -2.398 -10.584 1.00 56.31 85 PRO A N 1
ATOM 688 C CA . PRO A 1 85 ? 24.568 -2.759 -11.930 1.00 56.31 85 PRO A CA 1
ATOM 689 C C . PRO A 1 85 ? 24.049 -4.170 -12.278 1.00 56.31 85 PRO A C 1
ATOM 691 O O . PRO A 1 85 ? 23.857 -4.981 -11.363 1.00 56.31 85 PRO A O 1
ATOM 694 N N . PRO A 1 86 ? 23.823 -4.490 -13.569 1.00 48.38 86 PRO A N 1
ATOM 695 C CA . PRO A 1 86 ? 23.204 -5.748 -13.984 1.00 48.38 86 PRO A CA 1
ATOM 696 C C . PRO A 1 86 ? 24.049 -6.926 -13.491 1.00 48.38 86 PRO A C 1
ATOM 698 O O . PRO A 1 86 ? 25.158 -7.159 -13.971 1.00 48.38 86 PRO A O 1
ATOM 701 N N . LYS A 1 87 ? 23.539 -7.661 -12.499 1.00 47.78 87 LYS A N 1
ATOM 702 C CA . LYS A 1 87 ? 24.175 -8.869 -11.969 1.00 47.78 87 LYS A CA 1
ATOM 703 C C . LYS A 1 87 ? 23.310 -10.071 -12.360 1.00 47.78 87 LYS A C 1
ATOM 705 O O . LYS A 1 87 ? 22.095 -9.998 -12.172 1.00 47.78 87 LYS A O 1
ATOM 710 N N . PRO A 1 88 ? 23.897 -11.137 -12.938 1.00 38.22 88 PRO A N 1
ATOM 711 C CA . PRO A 1 88 ? 23.147 -12.244 -13.520 1.00 38.22 88 PRO A CA 1
ATOM 712 C C . PRO A 1 88 ? 22.231 -12.901 -12.487 1.00 38.22 88 PRO A C 1
ATOM 714 O O . PRO A 1 88 ? 22.574 -12.993 -11.308 1.00 38.22 88 PRO A O 1
ATOM 717 N N . ALA A 1 89 ? 21.060 -13.313 -12.974 1.00 42.81 89 ALA A N 1
ATOM 718 C CA . ALA A 1 89 ? 19.936 -13.871 -12.238 1.00 42.81 89 ALA A CA 1
ATOM 719 C C . ALA A 1 89 ? 20.359 -14.753 -11.051 1.00 42.81 89 ALA A C 1
ATOM 721 O O . ALA A 1 89 ? 20.859 -15.861 -11.229 1.00 42.81 89 ALA A O 1
ATOM 722 N N . SER A 1 90 ? 20.106 -14.269 -9.833 1.00 39.97 90 SER A N 1
ATOM 723 C CA . SER A 1 90 ? 20.102 -15.123 -8.651 1.00 39.97 90 SER A CA 1
ATOM 724 C C . SER A 1 90 ? 18.717 -15.744 -8.531 1.00 39.97 90 SER A C 1
ATOM 726 O O . SER A 1 90 ? 17.734 -15.062 -8.248 1.00 39.97 90 SER A O 1
ATOM 728 N N . THR A 1 91 ? 18.684 -17.042 -8.806 1.00 37.47 91 THR A N 1
ATOM 729 C CA . THR A 1 91 ? 17.614 -18.016 -8.609 1.00 37.47 91 THR A CA 1
ATOM 730 C C . THR A 1 91 ? 16.654 -17.656 -7.475 1.00 37.47 91 THR A C 1
ATOM 732 O O . THR A 1 91 ? 17.044 -17.554 -6.314 1.00 37.47 91 THR A O 1
ATOM 735 N N . GLN A 1 92 ? 15.372 -17.526 -7.822 1.00 41.66 92 GLN A N 1
ATOM 736 C CA . GLN A 1 92 ? 14.279 -17.680 -6.871 1.00 41.66 92 GLN A CA 1
ATOM 737 C C . GLN A 1 92 ? 14.290 -19.132 -6.383 1.00 41.66 92 GLN A C 1
ATOM 739 O O . GLN A 1 92 ? 13.897 -20.034 -7.126 1.00 41.66 92 GLN A O 1
ATOM 744 N N . GLU A 1 93 ? 14.722 -19.375 -5.145 1.00 37.00 93 GLU A N 1
ATOM 745 C CA . GLU A 1 93 ? 14.369 -20.607 -4.441 1.00 37.00 93 GLU A CA 1
ATOM 746 C C . GLU A 1 93 ? 12.859 -20.596 -4.204 1.00 37.00 93 GLU A C 1
ATOM 748 O O . GLU A 1 93 ? 12.321 -20.044 -3.246 1.00 37.00 93 GLU A O 1
ATOM 753 N N . THR A 1 94 ? 12.164 -21.187 -5.167 1.00 33.91 94 THR A N 1
ATOM 754 C CA . THR A 1 94 ? 10.763 -21.548 -5.060 1.00 33.91 94 THR A CA 1
ATOM 755 C C . THR A 1 94 ? 10.723 -22.801 -4.198 1.00 33.91 94 THR A C 1
ATOM 757 O O . THR A 1 94 ? 10.958 -23.902 -4.689 1.00 33.91 94 THR A O 1
ATOM 760 N N . ALA A 1 95 ? 10.441 -22.657 -2.905 1.00 38.72 95 ALA A N 1
ATOM 761 C CA . ALA A 1 95 ? 10.059 -23.790 -2.073 1.00 38.72 95 ALA A CA 1
ATOM 762 C C . ALA A 1 95 ? 8.636 -24.236 -2.458 1.00 38.72 95 ALA A C 1
ATOM 764 O O . ALA A 1 95 ? 7.681 -23.990 -1.730 1.00 38.72 95 ALA A O 1
ATOM 765 N N . ASN A 1 96 ? 8.496 -24.872 -3.625 1.00 35.19 96 ASN A N 1
ATOM 766 C CA . ASN A 1 96 ? 7.315 -25.645 -3.988 1.00 35.19 96 ASN A CA 1
ATOM 767 C C . ASN A 1 96 ? 7.711 -27.116 -4.079 1.00 35.19 96 ASN A C 1
ATOM 769 O O . ASN A 1 96 ? 8.470 -27.535 -4.949 1.00 35.19 96 ASN A O 1
ATOM 773 N N . ALA A 1 97 ? 7.171 -27.888 -3.142 1.00 46.38 97 ALA A N 1
ATOM 774 C CA . ALA A 1 97 ? 7.171 -29.335 -3.168 1.00 46.38 97 ALA A CA 1
ATOM 775 C C . ALA A 1 97 ? 6.556 -29.849 -4.478 1.00 46.38 97 ALA A C 1
ATOM 777 O O . ALA A 1 97 ? 5.459 -29.427 -4.828 1.00 46.38 97 ALA A O 1
ATOM 778 N N . THR A 1 98 ? 7.218 -30.791 -5.155 1.00 31.50 98 THR A N 1
ATOM 779 C CA . THR A 1 98 ? 6.593 -31.918 -5.871 1.00 31.50 98 THR A CA 1
ATOM 780 C C . THR A 1 98 ? 7.659 -32.980 -6.153 1.00 31.50 98 THR A C 1
ATOM 782 O O . THR A 1 98 ? 8.782 -32.694 -6.552 1.00 31.50 98 THR A O 1
ATOM 785 N N . ILE A 1 99 ? 7.271 -34.212 -5.852 1.00 49.09 99 ILE A N 1
ATOM 786 C CA . ILE A 1 99 ? 7.996 -35.480 -5.915 1.00 49.09 99 ILE A CA 1
ATOM 787 C C . ILE A 1 99 ? 8.266 -35.873 -7.376 1.00 49.09 99 ILE A C 1
ATOM 789 O O . ILE A 1 99 ? 7.317 -35.883 -8.152 1.00 49.09 99 ILE A O 1
ATOM 793 N N . ALA A 1 100 ? 9.498 -36.275 -7.719 1.00 32.56 100 ALA A N 1
ATOM 794 C CA . ALA A 1 100 ? 9.788 -37.311 -8.728 1.00 32.56 100 ALA A CA 1
ATOM 795 C C . ALA A 1 100 ? 11.295 -37.650 -8.791 1.00 32.56 100 ALA A C 1
ATOM 797 O O . ALA A 1 100 ? 12.103 -36.911 -9.340 1.00 32.56 100 ALA A O 1
ATOM 798 N N . THR A 1 101 ? 11.636 -38.785 -8.180 1.00 43.91 101 THR A N 1
ATOM 799 C CA . THR A 1 101 ? 12.514 -39.869 -8.658 1.00 43.91 101 THR A CA 1
ATOM 800 C C . THR A 1 101 ? 13.599 -39.563 -9.710 1.00 43.91 101 THR A C 1
ATOM 802 O O . THR A 1 101 ? 13.294 -39.429 -10.891 1.00 43.91 101 THR A O 1
ATOM 805 N N . ALA A 1 102 ? 14.878 -39.650 -9.314 1.00 39.12 102 ALA A N 1
ATOM 806 C CA . ALA A 1 102 ? 16.001 -40.030 -10.188 1.00 39.12 102 ALA A CA 1
ATOM 807 C C . ALA A 1 102 ? 17.153 -40.667 -9.365 1.00 39.12 102 ALA A C 1
ATOM 809 O O . ALA A 1 102 ? 17.241 -40.407 -8.162 1.00 39.12 102 ALA A O 1
ATOM 810 N N . PRO A 1 103 ? 17.981 -41.554 -9.957 1.00 38.00 103 PRO A N 1
ATOM 811 C CA . PRO A 1 103 ? 18.555 -42.692 -9.245 1.00 38.00 103 PRO A CA 1
ATOM 812 C C . PRO A 1 103 ? 19.988 -42.506 -8.718 1.00 38.00 103 PRO A C 1
ATOM 814 O O . PRO A 1 103 ? 20.816 -41.791 -9.268 1.00 38.00 103 PRO A O 1
ATOM 817 N N . LEU A 1 104 ? 20.216 -43.254 -7.639 1.00 39.50 104 LEU A N 1
ATOM 818 C CA . LEU A 1 104 ? 21.433 -43.846 -7.085 1.00 39.50 104 LEU A CA 1
ATOM 819 C C . LEU A 1 104 ? 22.732 -43.748 -7.918 1.00 39.50 104 LEU A C 1
ATOM 821 O O . LEU A 1 104 ? 22.867 -44.378 -8.965 1.00 39.50 104 LEU A O 1
ATOM 825 N N . THR A 1 105 ? 23.772 -43.146 -7.339 1.00 36.38 105 THR A N 1
ATOM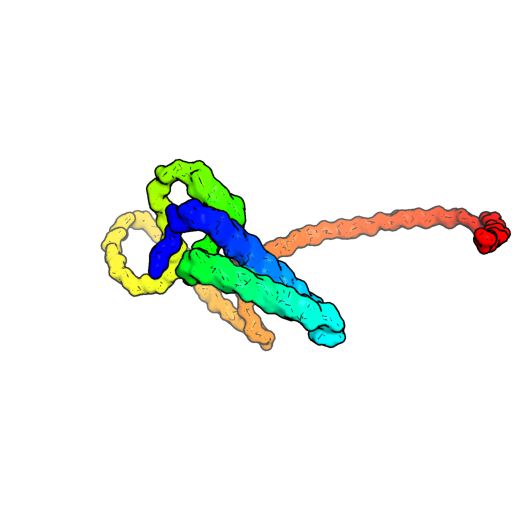 826 C CA . THR A 1 105 ? 25.108 -43.764 -7.347 1.00 36.38 105 THR A CA 1
ATOM 827 C C . THR A 1 105 ? 25.790 -43.490 -6.012 1.00 36.38 105 THR A C 1
ATOM 829 O O . THR A 1 105 ? 25.825 -42.366 -5.518 1.00 36.38 105 THR A O 1
ATOM 832 N N . GLN A 1 106 ? 26.228 -44.581 -5.402 1.00 45.47 106 GLN A N 1
ATOM 833 C CA . GLN A 1 106 ? 26.616 -44.753 -4.016 1.00 45.47 106 GLN A CA 1
ATOM 834 C C . GLN A 1 106 ? 28.055 -45.270 -4.025 1.00 45.47 106 GLN A C 1
ATOM 836 O O . GLN A 1 106 ? 28.319 -46.299 -4.633 1.00 45.47 106 GLN A O 1
ATOM 841 N N . ASP A 1 107 ? 28.962 -44.580 -3.349 1.00 30.28 107 ASP A N 1
ATOM 842 C CA . ASP A 1 107 ? 30.284 -45.080 -2.955 1.00 30.28 107 ASP A CA 1
ATOM 843 C C . ASP A 1 107 ? 30.710 -44.183 -1.776 1.00 30.28 107 ASP A C 1
ATOM 845 O O . ASP A 1 107 ? 30.634 -42.964 -1.879 1.00 30.28 107 ASP A O 1
ATOM 849 N N . ARG A 1 108 ? 31.115 -44.653 -0.598 1.00 36.41 108 ARG A N 1
ATOM 850 C CA . ARG A 1 108 ? 31.366 -46.000 -0.084 1.00 36.41 108 ARG A CA 1
ATOM 851 C C . ARG A 1 108 ? 31.628 -45.828 1.428 1.00 36.41 108 ARG A C 1
ATOM 853 O O . ARG A 1 108 ? 32.291 -44.861 1.785 1.00 36.41 108 ARG A O 1
ATOM 860 N N . THR A 1 109 ? 31.131 -46.768 2.250 1.00 38.34 109 THR A N 1
ATOM 861 C CA . THR A 1 109 ? 31.691 -47.260 3.547 1.00 38.34 109 THR A CA 1
ATOM 862 C C . THR A 1 109 ? 31.938 -46.247 4.691 1.00 38.34 109 THR A C 1
ATOM 864 O O . THR A 1 109 ? 32.603 -45.244 4.507 1.00 38.34 109 THR A O 1
ATOM 867 N N . ASP A 1 110 ? 31.523 -46.423 5.948 1.00 39.16 110 ASP A N 1
ATOM 868 C CA . ASP A 1 110 ? 31.046 -47.594 6.679 1.00 39.16 110 ASP A CA 1
ATOM 869 C C . ASP A 1 110 ? 30.219 -47.190 7.913 1.00 39.16 110 ASP A C 1
ATOM 871 O O . ASP A 1 110 ? 30.309 -46.090 8.459 1.00 39.16 110 ASP A O 1
ATOM 875 N N . SER A 1 111 ? 29.390 -48.142 8.322 1.00 37.91 111 SER A N 1
ATOM 876 C CA . SER A 1 111 ? 28.370 -48.106 9.361 1.00 37.91 111 SER A CA 1
ATOM 877 C C . SER A 1 111 ? 28.894 -47.904 10.789 1.00 37.91 111 SER A C 1
ATOM 879 O O . SER A 1 111 ? 29.684 -48.695 11.292 1.00 37.91 111 SER A O 1
ATOM 881 N N . ALA A 1 112 ? 28.272 -46.975 11.519 1.00 34.38 112 ALA A N 1
ATOM 882 C CA . ALA A 1 112 ? 27.987 -47.159 12.941 1.00 34.38 112 ALA A CA 1
ATOM 883 C C . ALA A 1 112 ? 26.517 -46.799 13.197 1.00 34.38 112 ALA A C 1
ATOM 885 O O . ALA A 1 112 ? 26.096 -45.642 13.166 1.00 34.38 112 ALA A O 1
ATOM 886 N N . SER A 1 113 ? 25.712 -47.840 13.383 1.00 45.03 113 SER A N 1
ATOM 887 C CA . SER A 1 113 ? 24.276 -47.795 13.614 1.00 45.03 113 SER A CA 1
ATOM 888 C C . SER A 1 113 ? 23.932 -47.119 14.945 1.00 45.03 113 SER A C 1
ATOM 890 O O . SER A 1 113 ? 24.140 -47.692 16.013 1.00 45.03 113 SER A O 1
ATOM 892 N N . GLN A 1 114 ? 23.309 -45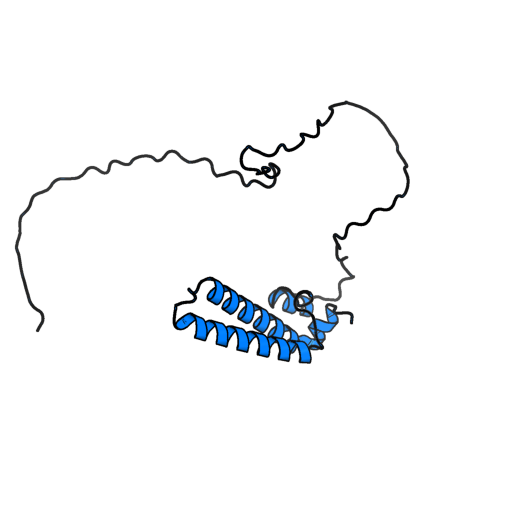.945 14.894 1.00 43.78 114 GLN A N 1
ATOM 893 C CA . GLN A 1 114 ? 22.484 -45.425 15.986 1.00 43.78 114 GLN A CA 1
ATOM 894 C C . GLN A 1 114 ? 21.120 -45.081 15.390 1.00 43.78 114 GLN A C 1
ATOM 896 O O . GLN A 1 114 ? 20.935 -44.055 14.733 1.00 43.78 114 GLN A O 1
ATOM 901 N N . GLY A 1 115 ? 20.169 -46.001 15.562 1.00 38.03 115 GLY A N 1
ATOM 902 C CA . GLY A 1 115 ? 18.797 -45.843 15.104 1.00 38.03 115 GLY A CA 1
ATOM 903 C C . GLY A 1 115 ? 18.180 -44.579 15.694 1.00 38.03 115 GLY A C 1
ATOM 904 O O . GLY A 1 115 ? 17.888 -44.510 16.888 1.00 38.03 115 GLY A O 1
ATOM 905 N N . LYS A 1 116 ? 17.952 -43.574 14.846 1.00 48.88 116 LYS A N 1
ATOM 906 C CA . LYS A 1 116 ? 17.128 -42.417 15.192 1.00 48.88 116 LYS A CA 1
ATOM 907 C C . LYS A 1 116 ? 15.690 -42.910 15.325 1.00 48.88 116 LYS A C 1
ATOM 909 O O . LYS A 1 116 ? 14.957 -42.987 14.343 1.00 48.88 116 LYS A O 1
ATOM 914 N N . LYS A 1 117 ? 15.293 -43.281 16.545 1.00 52.03 117 LYS A N 1
ATOM 915 C CA . LYS A 1 117 ? 13.890 -43.510 16.896 1.00 52.03 117 LYS A CA 1
ATOM 916 C C . LYS A 1 117 ? 13.131 -42.224 16.564 1.00 52.03 117 LYS A C 1
ATOM 918 O O . LYS A 1 117 ? 13.292 -41.215 17.246 1.00 52.03 117 LYS A O 1
ATOM 923 N N . SER A 1 118 ? 12.350 -42.248 15.487 1.00 52.78 118 SER A N 1
ATOM 924 C CA . SER A 1 118 ? 11.360 -41.214 15.197 1.00 52.78 118 SER A CA 1
ATOM 925 C C . SER A 1 118 ? 10.386 -41.184 16.372 1.00 52.78 118 SER A C 1
ATOM 927 O O . SER A 1 118 ? 9.583 -42.100 16.557 1.00 52.78 118 SER A O 1
ATOM 929 N N . PHE A 1 119 ? 10.524 -40.182 17.238 1.00 60.09 119 PHE A N 1
ATOM 930 C CA . PHE A 1 119 ? 9.616 -39.986 18.358 1.00 60.09 119 PHE A CA 1
ATOM 931 C C . PHE A 1 119 ? 8.291 -39.500 17.765 1.00 60.09 119 PHE A C 1
ATOM 933 O O . PHE A 1 119 ? 8.182 -38.345 17.344 1.00 60.09 119 PHE A O 1
ATOM 940 N N . LYS A 1 120 ? 7.294 -40.392 17.668 1.00 62.47 120 LYS A N 1
ATOM 941 C CA . LYS A 1 120 ? 5.922 -39.991 17.338 1.00 62.47 120 LYS A CA 1
ATOM 942 C C . LYS A 1 120 ? 5.511 -38.932 18.360 1.00 62.47 120 LYS A C 1
ATOM 944 O O . LYS A 1 120 ? 5.516 -39.195 19.559 1.00 62.47 120 LYS A O 1
ATOM 949 N N . ARG A 1 121 ? 5.212 -37.720 17.891 1.00 66.31 121 ARG A N 1
ATOM 950 C CA . ARG A 1 121 ? 4.741 -36.629 18.748 1.00 66.31 121 ARG A CA 1
ATOM 951 C C . ARG A 1 121 ? 3.315 -36.973 19.169 1.00 66.31 121 ARG A C 1
ATOM 953 O O . ARG A 1 121 ? 2.397 -36.880 18.360 1.00 66.31 121 ARG A O 1
ATOM 960 N N . THR A 1 122 ? 3.152 -37.454 20.394 1.00 65.81 122 THR A N 1
ATOM 961 C CA . THR A 1 122 ? 1.844 -37.715 20.994 1.00 65.81 122 THR A CA 1
ATOM 962 C C . THR A 1 122 ? 1.206 -36.402 21.421 1.00 65.81 122 THR A C 1
ATOM 964 O O . THR A 1 122 ? 1.879 -35.512 21.939 1.00 65.81 122 THR A O 1
ATOM 967 N N . ARG A 1 123 ? -0.092 -36.293 21.150 1.00 73.00 123 ARG A N 1
ATOM 968 C CA . ARG A 1 123 ? -0.960 -35.199 21.576 1.00 73.00 123 ARG A CA 1
ATOM 969 C C . ARG A 1 123 ? -1.116 -35.257 23.102 1.00 73.00 123 ARG A C 1
ATOM 971 O O . ARG A 1 123 ? -1.213 -36.360 23.638 1.00 73.00 123 ARG A O 1
ATOM 978 N N . ASP A 1 124 ? -1.092 -34.121 23.789 1.00 75.00 124 ASP A N 1
ATOM 979 C CA . ASP A 1 124 ? -1.392 -34.072 25.225 1.00 75.00 124 ASP A CA 1
ATOM 980 C C . ASP A 1 124 ? -2.905 -34.218 25.499 1.00 75.00 124 ASP A C 1
ATOM 982 O O . ASP A 1 124 ? -3.714 -34.332 24.572 1.00 75.00 124 ASP A O 1
ATOM 986 N N . SER A 1 125 ? -3.286 -34.253 26.781 1.00 74.75 125 SER A N 1
ATOM 987 C CA . SER A 1 125 ? -4.678 -34.407 27.235 1.00 74.75 125 SER A CA 1
ATOM 988 C C . SER A 1 125 ? -5.611 -33.279 26.781 1.00 74.75 125 SER A C 1
ATOM 990 O O . SER A 1 125 ? -6.823 -33.469 26.779 1.00 74.75 125 SER A O 1
ATOM 992 N N . GLU A 1 126 ? -5.063 -32.133 26.373 1.00 79.56 126 GLU A N 1
ATOM 993 C CA . GLU A 1 126 ? -5.811 -30.974 25.870 1.00 79.56 126 GLU A CA 1
ATOM 994 C C . GLU A 1 126 ? -5.833 -30.903 24.343 1.00 79.56 126 GLU A C 1
ATOM 996 O O . GLU A 1 126 ? -6.471 -30.037 23.743 1.00 79.56 126 GLU A O 1
ATOM 1001 N N . GLY A 1 127 ? -5.165 -31.834 23.670 1.00 80.69 127 GLY A N 1
ATOM 1002 C CA . GLY A 1 127 ? -5.171 -31.863 22.227 1.00 80.69 127 GLY A CA 1
ATOM 1003 C C . GLY A 1 127 ? -4.036 -31.062 21.570 1.00 80.69 127 GLY A C 1
ATOM 1004 O O . GLY A 1 127 ? -4.102 -30.795 20.365 1.00 80.69 127 GLY A O 1
ATOM 1005 N N . PHE A 1 128 ? -2.996 -30.676 22.289 1.00 76.50 128 PHE A N 1
ATOM 1006 C CA . PHE A 1 128 ? -1.880 -29.913 21.754 1.00 76.50 128 PHE A CA 1
ATOM 1007 C C . PHE A 1 128 ? -0.672 -30.807 21.432 1.00 76.50 128 PHE A C 1
ATOM 1009 O O . PHE A 1 128 ? -0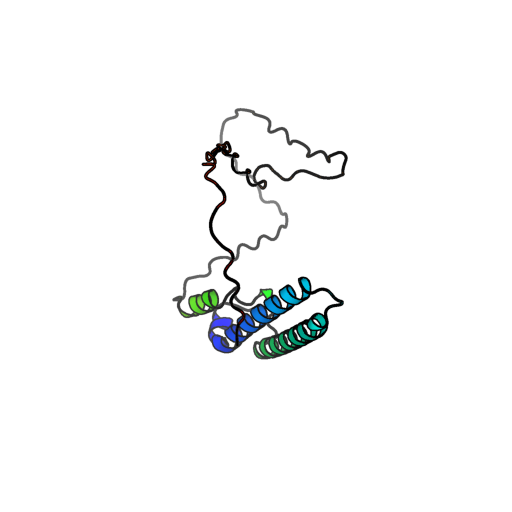.436 -31.849 22.043 1.00 76.50 128 PHE A O 1
ATOM 1016 N N . ILE A 1 129 ? 0.083 -30.433 20.392 1.00 80.94 129 ILE A N 1
ATOM 1017 C CA . ILE A 1 129 ? 1.294 -31.145 19.964 1.00 80.94 129 ILE A CA 1
ATOM 1018 C C . ILE A 1 129 ? 2.469 -30.174 20.047 1.00 80.94 129 ILE A C 1
ATOM 1020 O O . ILE A 1 129 ? 2.688 -29.362 19.145 1.00 80.94 129 ILE A O 1
ATOM 1024 N N . SER A 1 130 ? 3.277 -30.306 21.098 1.00 77.38 130 SER A N 1
ATOM 1025 C CA . SER A 1 130 ? 4.401 -29.406 21.371 1.00 77.38 130 SER A CA 1
ATOM 1026 C C . SER A 1 130 ? 5.359 -29.295 20.183 1.00 77.38 130 SER A C 1
ATOM 1028 O O . SER A 1 130 ? 5.765 -30.337 19.645 1.00 77.38 130 SER A O 1
ATOM 1030 N N . PRO A 1 131 ? 5.704 -28.072 19.731 1.00 78.31 131 PRO A N 1
ATOM 1031 C CA . PRO A 1 131 ? 6.546 -27.853 18.561 1.00 78.31 131 PRO A CA 1
ATOM 1032 C C . PRO A 1 131 ? 7.956 -28.444 18.742 1.00 78.31 131 PRO A C 1
ATOM 1034 O O . PRO A 1 131 ? 8.414 -28.652 19.867 1.00 78.31 131 PRO A O 1
ATOM 1037 N N . PRO A 1 132 ? 8.665 -28.734 17.636 1.00 76.81 132 PRO A N 1
ATOM 1038 C CA . PRO A 1 132 ? 10.054 -29.174 17.667 1.00 76.81 132 PRO A CA 1
ATOM 1039 C C . PRO A 1 132 ? 10.945 -28.286 18.546 1.00 76.81 132 PRO A C 1
ATOM 1041 O O . PRO A 1 132 ? 10.852 -27.062 18.499 1.00 76.81 132 PRO A O 1
ATOM 1044 N N . LYS A 1 133 ? 11.878 -28.903 19.284 1.00 75.25 133 LYS A N 1
ATOM 1045 C CA . LYS A 1 133 ? 12.773 -28.213 20.238 1.00 75.25 133 LYS A CA 1
ATOM 1046 C C . LYS A 1 133 ? 13.597 -27.066 19.631 1.00 75.25 133 LYS A C 1
ATOM 1048 O O . LYS A 1 133 ? 14.029 -26.182 20.359 1.00 75.25 133 LYS A O 1
ATOM 1053 N N . HIS A 1 134 ? 13.841 -27.083 18.320 1.00 75.31 134 HIS A N 1
ATOM 1054 C CA . HIS A 1 134 ? 14.559 -26.012 17.618 1.00 75.31 134 HIS A CA 1
ATOM 1055 C C . HIS A 1 134 ? 13.673 -24.797 17.287 1.00 75.31 134 HIS A C 1
ATOM 1057 O O . HIS A 1 134 ? 14.205 -23.740 16.972 1.00 75.31 134 HIS A O 1
ATOM 1063 N N . LEU A 1 135 ? 12.343 -24.933 17.366 1.00 72.75 135 LEU A N 1
ATOM 1064 C CA . LEU A 1 135 ? 11.376 -23.845 17.173 1.00 72.75 135 LEU A CA 1
ATOM 1065 C C . LEU A 1 135 ? 10.953 -23.192 18.494 1.00 72.75 135 LEU A C 1
ATOM 1067 O O . LEU A 1 135 ? 10.434 -22.080 18.498 1.00 72.75 135 LEU A O 1
ATOM 1071 N N . THR A 1 136 ? 11.188 -23.851 19.629 1.00 70.00 136 THR A N 1
ATOM 1072 C CA . THR A 1 136 ? 10.962 -23.253 20.946 1.00 70.00 136 THR A CA 1
ATOM 1073 C C . THR A 1 136 ? 12.149 -22.373 21.326 1.00 70.00 136 THR A C 1
ATOM 1075 O O . THR A 1 136 ? 13.252 -22.874 21.557 1.00 70.00 136 THR A O 1
ATOM 1078 N N . ARG A 1 137 ? 11.934 -21.056 21.422 1.00 67.31 137 ARG A N 1
ATOM 1079 C CA . ARG A 1 137 ? 12.928 -20.125 21.971 1.00 67.31 137 ARG A CA 1
ATOM 1080 C C . ARG A 1 137 ? 13.151 -20.477 23.444 1.00 67.31 137 ARG A C 1
ATOM 1082 O O . ARG A 1 137 ? 12.201 -20.507 24.220 1.00 67.31 137 ARG A O 1
ATOM 1089 N N . LYS A 1 138 ? 14.396 -20.771 23.830 1.00 63.72 138 LYS A N 1
ATOM 1090 C CA . LYS A 1 138 ? 14.741 -21.021 25.237 1.00 63.72 138 LYS A CA 1
ATOM 1091 C C . LYS A 1 138 ? 14.421 -19.762 26.043 1.00 63.72 138 LYS A C 1
ATOM 1093 O O . LYS A 1 138 ? 14.908 -18.685 25.697 1.00 63.72 138 LYS A O 1
ATOM 1098 N N . ALA A 1 139 ? 13.603 -19.897 27.085 1.00 66.88 139 ALA A N 1
ATOM 1099 C CA . ALA A 1 139 ? 13.391 -18.815 28.034 1.00 66.88 139 ALA A CA 1
ATOM 1100 C C . ALA A 1 139 ? 14.745 -18.430 28.664 1.00 66.88 139 ALA A C 1
ATOM 1102 O O . ALA A 1 139 ? 15.550 -19.325 28.956 1.00 66.88 139 ALA A O 1
ATOM 1103 N N . PRO A 1 140 ? 15.037 -17.129 28.839 1.00 61.41 140 PRO A N 1
ATOM 1104 C CA . PRO A 1 140 ? 16.225 -16.708 29.564 1.00 61.41 140 PRO A CA 1
ATOM 1105 C C . PRO A 1 140 ? 16.162 -17.256 30.994 1.00 61.41 140 PRO A C 1
ATOM 1107 O O . PRO A 1 140 ? 15.109 -17.259 31.630 1.00 61.41 140 PRO A O 1
ATOM 1110 N N . LYS A 1 141 ? 17.296 -17.770 31.477 1.00 60.81 141 LYS A N 1
ATOM 1111 C CA . LYS A 1 141 ? 17.438 -18.307 32.831 1.00 60.81 141 LYS A CA 1
ATOM 1112 C C . LYS A 1 141 ? 17.183 -17.159 33.810 1.00 60.81 141 LYS A C 1
ATOM 1114 O O . LYS A 1 141 ? 17.924 -16.181 33.781 1.00 60.81 141 LYS A O 1
ATOM 1119 N N . ALA A 1 142 ? 16.116 -17.257 34.603 1.00 54.19 142 ALA A N 1
ATOM 1120 C CA . ALA A 1 142 ? 15.777 -16.253 35.603 1.00 54.19 142 ALA A CA 1
ATOM 1121 C C . ALA A 1 142 ? 16.983 -16.038 36.530 1.00 54.19 142 ALA A C 1
ATOM 1123 O O . ALA A 1 142 ? 17.482 -16.990 37.136 1.00 54.19 142 ALA A O 1
ATOM 1124 N N . ALA A 1 143 ? 17.484 -14.805 36.575 1.00 55.59 143 ALA A N 1
ATOM 1125 C CA . ALA A 1 143 ? 18.468 -14.400 37.564 1.00 55.59 143 ALA A CA 1
ATOM 1126 C C . ALA A 1 143 ? 17.779 -14.325 38.941 1.00 55.59 143 ALA A C 1
ATOM 1128 O O . ALA A 1 143 ? 16.604 -13.953 39.001 1.00 55.59 143 ALA A O 1
ATOM 1129 N N . PRO A 1 144 ? 18.466 -14.694 40.035 1.00 52.62 144 PRO A N 1
ATOM 1130 C CA . PRO A 1 144 ? 17.918 -14.545 41.375 1.00 52.62 144 PRO A CA 1
ATOM 1131 C C . PRO A 1 144 ? 17.651 -13.063 41.660 1.00 52.62 144 PRO A C 1
ATOM 1133 O O . PRO A 1 144 ? 18.536 -12.222 41.508 1.00 52.62 144 PRO A O 1
ATOM 1136 N N . ILE A 1 145 ? 16.415 -12.758 42.052 1.00 53.78 145 ILE A N 1
ATOM 1137 C CA . ILE A 1 145 ? 16.013 -11.446 42.555 1.00 53.78 145 ILE A CA 1
ATOM 1138 C C . ILE A 1 145 ? 16.715 -11.270 43.903 1.00 53.78 145 ILE A C 1
ATOM 1140 O O . ILE A 1 145 ? 16.406 -11.975 44.863 1.00 53.78 145 ILE A O 1
ATOM 1144 N N . VAL A 1 146 ? 17.697 -10.374 43.964 1.00 48.81 146 VAL A N 1
ATOM 1145 C CA . VAL A 1 146 ? 18.273 -9.923 45.231 1.00 48.81 146 VAL A CA 1
ATOM 1146 C C . VAL A 1 146 ? 17.287 -8.912 45.810 1.00 48.81 146 VAL A C 1
ATOM 1148 O O . VAL A 1 146 ? 17.126 -7.827 45.257 1.00 48.81 146 VAL A O 1
ATOM 1151 N N . ASN A 1 147 ? 16.595 -9.289 46.887 1.00 46.72 147 ASN A N 1
ATOM 1152 C CA . ASN A 1 147 ? 15.841 -8.348 47.711 1.00 46.72 147 ASN A CA 1
ATOM 1153 C C . ASN A 1 147 ? 16.843 -7.388 48.352 1.00 46.72 147 ASN A C 1
ATOM 1155 O O . ASN A 1 147 ? 17.543 -7.758 49.294 1.00 46.72 147 ASN A O 1
ATOM 1159 N N . ILE A 1 148 ? 16.917 -6.169 47.832 1.00 51.94 148 ILE A N 1
ATOM 1160 C CA . ILE A 1 148 ? 17.515 -5.056 48.555 1.00 51.94 148 ILE A CA 1
ATOM 1161 C C . ILE A 1 148 ? 16.417 -4.580 49.505 1.00 51.94 148 ILE A C 1
ATOM 1163 O O . ILE A 1 148 ? 15.431 -3.982 49.081 1.00 51.94 148 ILE A O 1
ATOM 1167 N N . VAL A 1 149 ? 16.545 -4.949 50.778 1.00 52.56 149 VAL A N 1
ATOM 1168 C CA . VAL A 1 149 ? 15.858 -4.252 51.863 1.00 52.56 149 VAL A CA 1
ATOM 1169 C C . VAL A 1 149 ? 16.564 -2.905 51.964 1.00 52.56 149 VAL A C 1
ATOM 1171 O O . VAL A 1 149 ? 17.670 -2.834 52.493 1.00 52.56 149 VAL A O 1
ATOM 1174 N N . GLU A 1 150 ? 15.988 -1.869 51.356 1.00 51.56 150 GLU A N 1
ATOM 1175 C CA . GLU A 1 150 ? 16.355 -0.500 51.703 1.00 51.56 150 GLU A CA 1
ATOM 1176 C C . GLU A 1 150 ? 15.690 -0.174 53.038 1.00 51.56 150 GLU A C 1
ATOM 1178 O O . GLU A 1 150 ? 14.467 -0.134 53.174 1.00 51.56 150 GLU A O 1
ATOM 1183 N N . ASP A 1 151 ? 16.570 -0.054 54.024 1.00 47.84 151 ASP A N 1
ATOM 1184 C CA . ASP A 1 151 ? 16.369 0.460 55.365 1.00 47.84 151 ASP A CA 1
ATOM 1185 C C . ASP A 1 151 ? 15.535 1.750 55.319 1.00 47.84 151 ASP A C 1
ATOM 1187 O O . ASP A 1 151 ? 15.849 2.689 54.586 1.00 47.84 151 ASP A O 1
ATOM 1191 N N . VAL A 1 152 ? 14.453 1.774 56.092 1.00 58.06 152 VAL A N 1
ATOM 1192 C CA . VAL A 1 152 ? 13.621 2.953 56.329 1.00 58.06 152 VAL A CA 1
ATOM 1193 C C . VAL A 1 152 ? 14.270 3.749 57.462 1.00 58.06 152 VAL A C 1
ATOM 1195 O O . VAL A 1 152 ? 14.230 3.274 58.597 1.00 58.06 152 VAL A O 1
ATOM 1198 N N . PRO A 1 153 ? 14.829 4.952 57.232 1.00 51.44 153 PRO A N 1
ATOM 1199 C CA . PRO A 1 153 ? 15.074 5.872 58.326 1.00 51.44 153 PRO A CA 1
ATOM 1200 C C . PRO A 1 153 ? 13.758 6.564 58.688 1.00 51.44 153 PRO A C 1
ATOM 1202 O O . PRO A 1 153 ? 13.264 7.454 57.998 1.00 51.44 153 PRO A O 1
ATOM 1205 N N . GLU A 1 154 ? 13.191 6.104 59.794 1.00 54.44 154 GLU A N 1
ATOM 1206 C CA . GLU A 1 154 ? 12.211 6.810 60.609 1.00 54.44 154 GLU A CA 1
ATOM 1207 C C . GLU A 1 154 ? 12.818 8.156 61.055 1.00 54.44 154 GLU A C 1
ATOM 1209 O O . GLU A 1 154 ? 13.888 8.196 61.663 1.00 54.44 154 GLU A O 1
ATOM 1214 N N . SER A 1 155 ? 12.190 9.278 60.695 1.00 48.38 155 SER A N 1
ATOM 1215 C CA . SER A 1 155 ? 12.506 10.610 61.234 1.00 48.38 155 SER A CA 1
ATOM 1216 C C . SER A 1 155 ? 11.275 11.516 61.143 1.00 48.38 155 SER A C 1
ATOM 1218 O O . SER A 1 155 ? 10.980 12.081 60.095 1.00 48.38 155 SER A O 1
ATOM 1220 N N . ASP A 1 156 ? 10.562 11.521 62.268 1.00 56.53 156 ASP A N 1
ATOM 1221 C CA . ASP A 1 156 ? 9.657 12.486 62.909 1.00 56.53 156 ASP A CA 1
ATOM 1222 C C . ASP A 1 156 ? 8.715 13.440 62.129 1.00 56.53 156 ASP A C 1
ATOM 1224 O O . ASP A 1 156 ? 9.091 14.062 61.134 1.00 56.53 156 ASP A O 1
ATOM 1228 N N . PRO A 1 157 ? 7.481 13.639 62.653 1.00 57.53 157 PRO A N 1
ATOM 1229 C CA . PRO A 1 157 ? 6.514 14.608 62.161 1.00 57.53 157 PRO A CA 1
ATOM 1230 C C . PRO A 1 157 ? 6.693 15.960 62.853 1.00 57.53 157 PRO A C 1
ATOM 1232 O O . PRO A 1 157 ? 6.362 16.098 64.023 1.00 57.53 157 PRO A O 1
ATOM 1235 N N . ASP A 1 158 ? 7.119 16.983 62.123 1.00 48.66 158 ASP A N 1
ATOM 1236 C CA . ASP A 1 158 ? 6.799 18.359 62.492 1.00 48.66 158 ASP A CA 1
ATOM 1237 C C . ASP A 1 158 ? 6.980 19.298 61.297 1.00 48.66 158 ASP A C 1
ATOM 1239 O O . ASP A 1 158 ? 7.805 19.072 60.414 1.00 48.66 158 ASP A O 1
ATOM 1243 N N . VAL A 1 159 ? 6.236 20.401 61.359 1.00 51.19 159 VAL A N 1
ATOM 1244 C CA . VAL A 1 159 ? 6.352 21.631 60.558 1.00 51.19 159 VAL A CA 1
ATOM 1245 C C . VAL A 1 159 ? 5.345 21.802 59.408 1.00 51.19 159 VAL A C 1
ATOM 1247 O O . VAL A 1 159 ? 5.594 21.564 58.230 1.00 51.19 159 VAL A O 1
ATOM 1250 N N . ASP A 1 160 ? 4.214 22.341 59.859 1.00 47.44 160 ASP A N 1
ATOM 1251 C CA . ASP A 1 160 ? 3.485 23.509 59.358 1.00 47.44 160 ASP A CA 1
ATOM 1252 C C . ASP A 1 160 ? 2.744 23.476 58.015 1.00 47.44 160 ASP A C 1
ATOM 1254 O O . ASP A 1 160 ? 3.274 23.528 56.905 1.00 47.44 160 ASP A O 1
ATOM 1258 N N . VAL A 1 161 ? 1.430 23.543 58.199 1.00 55.06 161 VAL A N 1
ATOM 1259 C CA . VAL A 1 161 ? 0.385 23.831 57.234 1.00 55.06 161 VAL A CA 1
ATOM 1260 C C . VAL A 1 161 ? 0.523 25.291 56.801 1.00 55.06 161 VAL A C 1
ATOM 1262 O O . VAL A 1 161 ? 0.212 26.194 57.569 1.00 55.06 161 VAL A O 1
ATOM 1265 N N . ASN A 1 162 ? 0.917 25.543 55.553 1.00 51.59 162 ASN A N 1
ATOM 1266 C CA . ASN A 1 162 ? 0.652 26.833 54.917 1.00 51.59 162 ASN A CA 1
ATOM 1267 C C . ASN A 1 162 ? -0.159 26.631 53.641 1.00 51.59 162 ASN A C 1
ATOM 1269 O O . ASN A 1 162 ? 0.353 26.368 52.554 1.00 51.59 162 ASN A O 1
ATOM 1273 N N . ILE A 1 163 ? -1.470 26.746 53.843 1.00 50.78 163 ILE A N 1
ATOM 1274 C CA . ILE A 1 163 ? -2.483 26.991 52.827 1.00 50.78 163 ILE A CA 1
ATOM 1275 C C . ILE A 1 163 ? -2.227 28.397 52.280 1.00 50.78 163 ILE A C 1
ATOM 1277 O O . ILE A 1 163 ? -2.376 29.375 53.009 1.00 50.78 163 ILE A O 1
ATOM 1281 N N . LEU A 1 16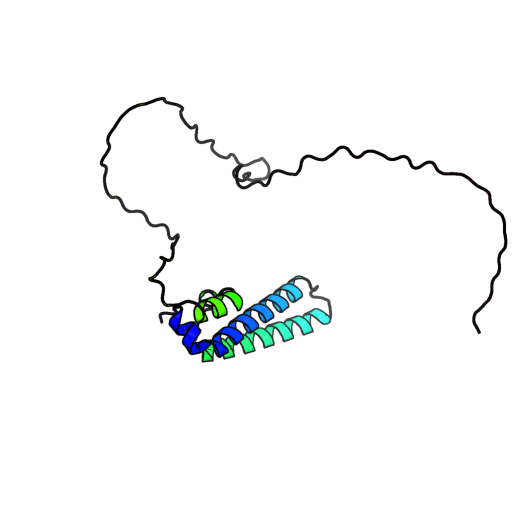4 ? -1.880 28.509 51.001 1.00 52.62 164 LEU A N 1
ATOM 1282 C CA . LEU A 1 164 ? -2.164 29.719 50.238 1.00 52.62 164 LEU A CA 1
ATOM 1283 C C . LEU A 1 164 ? -2.974 29.331 49.002 1.00 52.62 164 LEU A C 1
ATOM 1285 O O . LEU A 1 164 ? -2.485 28.635 48.112 1.00 52.62 164 LEU A O 1
ATOM 1289 N N . ASP A 1 165 ? -4.223 29.789 48.998 1.00 50.31 165 ASP A N 1
ATOM 1290 C CA . ASP A 1 165 ? -5.123 29.791 47.850 1.00 50.31 165 ASP A CA 1
ATOM 1291 C C . ASP A 1 165 ? -4.534 30.595 46.673 1.00 50.31 165 ASP A C 1
ATOM 1293 O O . ASP A 1 165 ? -3.873 31.616 46.892 1.00 50.31 165 ASP A O 1
ATOM 1297 N N . PRO A 1 166 ? -4.806 30.200 45.418 1.00 62.31 166 PRO A N 1
ATOM 1298 C CA . PRO A 1 166 ? -4.525 31.031 44.254 1.00 62.31 166 PRO A CA 1
ATOM 1299 C C . PRO A 1 166 ? -5.636 32.074 44.021 1.00 62.31 166 PRO A C 1
ATOM 1301 O O . PRO A 1 166 ? -6.818 31.730 43.964 1.00 62.31 166 PRO A O 1
ATOM 1304 N N . VAL A 1 167 ? -5.231 33.338 43.847 1.00 53.72 167 VAL A N 1
ATOM 1305 C CA . VAL A 1 167 ? -6.038 34.437 43.270 1.00 53.72 167 VAL A CA 1
ATOM 1306 C C . VAL A 1 167 ? -5.964 34.391 41.749 1.00 53.72 167 VAL A C 1
ATOM 1308 O O . VAL A 1 167 ? -4.842 34.176 41.233 1.00 53.72 167 VAL A O 1
#

Radius of gyration: 30.93 Å; chains: 1; bounding box: 50×82×80 Å

Secondary structure (DSSP, 8-state):
----HHHHHHTHHHHHHHHHHHHHHHHHHHHHHHS-TTSHHHHHHHHHHHHHHHHHHHHHHHTTS--GGGS-SSHHHHHHHHH-----------------------------------------TTS--PPPTTTSPPPP-PPP-----------------------

Foldseek 3Di:
DDDDLVLCLVVVVLLQQLLVLVVQLVVLVVVLVVDDPPDPCNVVSVVSNVVSVVSNVVSCVVSVVDDPVSRDNHNVVNVVSNVDDDDPDDDDPPPDDDDDDDDDDDDDDDDDDDDPPPPDQDADPVRDGDDPPVPDDDDPDDDDDDPDPDDDPDDDDDDDDDDDDDD

Organism: Nephila pilipes (NCBI:txid299642)

Sequence (167 aa):
RVFNEDFFVKNFSTTRRAIQGRNAYAAWARKLGLTKKDDPEFLRIHEELRKAGENLDKVLAHLGDVPLFKLPASEKELDAMIQKPPKPASTQETANATIATAPLTQDRTDSASQGKKSFKRTRDSEGFISPPKHLTRKAPKAAPIVNIVEDVPESDPDVDVNILDPV

pLDDT: mean 72.14, std 21.61, range [30.28, 96.56]